Protein AF-A0A087WPI9-F1 (afdb_monomer_lite)

pLDDT: mean 83.03, std 17.0, range [46.34, 98.12]

Foldseek 3Di:
DQDDPVVVVVVVVVVVVVVVVPPDPPPPPPPPDPDFDDWDWPDFFDDDDDDPPDPDFKDKGDTDTDGVVGDDEWDDDPNHTDDADPPDLWHADNRMTMGGND

Structure (mmCIF, N/CA/C/O backbone):
data_AF-A0A087WPI9-F1
#
_entry.id   AF-A0A087WPI9-F1
#
loop_
_atom_site.group_PDB
_atom_site.id
_atom_site.type_symbol
_atom_site.label_atom_id
_atom_site.label_alt_id
_atom_site.label_comp_id
_atom_site.label_asym_id
_atom_site.label_entity_id
_atom_site.label_seq_id
_atom_site.pdbx_PDB_ins_code
_atom_site.Cartn_x
_atom_site.Cartn_y
_atom_site.Cartn_z
_atom_site.occupancy
_atom_site.B_iso_or_equiv
_atom_site.auth_seq_id
_atom_site.auth_comp_id
_atom_site.auth_asym_id
_atom_site.auth_atom_id
_atom_site.pdbx_PDB_model_num
ATOM 1 N N . MET A 1 1 ? 85.694 -17.337 -3.547 1.00 46.34 1 MET A N 1
ATOM 2 C CA . MET A 1 1 ? 84.550 -16.408 -3.403 1.00 46.34 1 MET A CA 1
ATOM 3 C C . MET A 1 1 ? 83.966 -16.112 -4.780 1.00 46.34 1 MET A C 1
ATOM 5 O O . MET A 1 1 ? 84.702 -15.606 -5.610 1.00 46.34 1 MET A O 1
ATOM 9 N N . GLY A 1 2 ? 82.697 -16.436 -5.052 1.00 53.94 2 GLY A N 1
ATOM 10 C CA . GLY A 1 2 ? 82.052 -16.090 -6.332 1.00 53.94 2 GLY A CA 1
ATOM 11 C C . GLY A 1 2 ? 80.914 -17.033 -6.726 1.00 53.94 2 GLY A C 1
ATOM 12 O O . GLY A 1 2 ? 80.998 -17.712 -7.742 1.00 53.94 2 GLY A O 1
ATOM 13 N N . ALA A 1 3 ? 79.870 -17.136 -5.900 1.00 52.72 3 ALA A N 1
ATOM 14 C CA . ALA A 1 3 ? 78.669 -17.906 -6.234 1.00 52.72 3 ALA A CA 1
ATOM 15 C C . ALA A 1 3 ? 77.815 -17.165 -7.298 1.00 52.72 3 ALA A C 1
ATOM 17 O O . ALA A 1 3 ? 77.854 -15.937 -7.377 1.00 52.72 3 ALA A O 1
ATOM 18 N N . PRO A 1 4 ? 77.044 -17.880 -8.137 1.00 51.03 4 PRO A N 1
ATOM 19 C CA . PRO A 1 4 ? 76.691 -17.436 -9.484 1.00 51.03 4 PRO A CA 1
ATOM 20 C C . PRO A 1 4 ? 75.509 -16.452 -9.501 1.00 51.03 4 PRO A C 1
ATOM 22 O O . PRO A 1 4 ? 74.350 -16.845 -9.353 1.00 51.03 4 PRO A O 1
ATOM 25 N N . ALA A 1 5 ? 75.782 -15.175 -9.779 1.00 55.09 5 ALA A N 1
ATOM 26 C CA . ALA A 1 5 ? 74.764 -14.129 -9.953 1.00 55.09 5 ALA A CA 1
ATOM 27 C C . ALA A 1 5 ? 73.779 -14.414 -11.111 1.00 55.09 5 ALA A C 1
ATOM 29 O O . ALA A 1 5 ? 72.618 -14.012 -11.068 1.00 55.09 5 ALA A O 1
ATOM 30 N N . ARG A 1 6 ? 74.208 -15.190 -12.117 1.00 55.06 6 ARG A N 1
ATOM 31 C CA . ARG A 1 6 ? 73.436 -15.496 -13.337 1.00 55.06 6 ARG A CA 1
ATOM 32 C C . ARG A 1 6 ? 72.207 -16.389 -13.086 1.00 55.06 6 ARG A C 1
ATOM 34 O O . ARG A 1 6 ? 71.182 -16.229 -13.745 1.00 55.06 6 ARG A O 1
ATOM 41 N N . LYS A 1 7 ? 72.287 -17.298 -12.103 1.00 53.31 7 LYS A N 1
ATOM 42 C CA . LYS A 1 7 ? 71.182 -18.207 -11.731 1.00 53.31 7 LYS A CA 1
ATOM 43 C C . LYS A 1 7 ? 70.139 -17.509 -10.857 1.00 53.31 7 LYS A C 1
ATOM 45 O O . LYS A 1 7 ? 68.950 -17.724 -11.048 1.00 53.31 7 LYS A O 1
ATOM 50 N N . ARG A 1 8 ? 70.580 -16.628 -9.950 1.00 55.66 8 ARG A N 1
ATOM 51 C CA . ARG A 1 8 ? 69.698 -15.831 -9.077 1.00 55.66 8 ARG A CA 1
ATOM 52 C C . ARG A 1 8 ? 68.868 -14.828 -9.877 1.00 55.66 8 ARG A C 1
ATOM 54 O O . ARG A 1 8 ? 67.670 -14.742 -9.652 1.00 55.66 8 ARG A O 1
ATOM 61 N N . ALA A 1 9 ? 69.481 -14.157 -10.856 1.00 60.28 9 ALA A N 1
ATOM 62 C CA . ALA A 1 9 ? 68.768 -13.271 -11.776 1.00 60.28 9 ALA A CA 1
ATOM 63 C C . ALA A 1 9 ? 67.738 -14.033 -12.629 1.00 60.28 9 ALA A C 1
ATOM 65 O O . ALA A 1 9 ? 66.614 -13.570 -12.766 1.00 60.28 9 ALA A O 1
ATOM 66 N N . SER A 1 10 ? 68.081 -15.230 -13.128 1.00 64.56 10 SER A N 1
ATOM 67 C CA . SER A 1 10 ? 67.147 -16.068 -13.900 1.00 64.56 10 SER A CA 1
ATOM 68 C C . SER A 1 10 ? 65.970 -16.574 -13.059 1.00 64.56 10 SER A C 1
ATOM 70 O O . SER A 1 10 ? 64.841 -16.540 -13.531 1.00 64.56 10 SER A O 1
ATOM 72 N N . LEU A 1 11 ? 66.200 -16.997 -11.807 1.00 64.31 11 LEU A N 1
ATOM 73 C CA . LEU A 1 11 ? 65.112 -17.369 -10.892 1.00 64.31 11 LEU A CA 1
ATOM 74 C C . LEU A 1 11 ? 64.218 -16.171 -10.537 1.00 64.31 11 LEU A C 1
ATOM 76 O O . LEU A 1 11 ? 63.004 -16.323 -10.509 1.00 64.31 11 LEU A O 1
ATOM 80 N N . LEU A 1 12 ? 64.792 -14.986 -10.305 1.00 63.88 12 LEU A N 1
ATOM 81 C CA . LEU A 1 12 ? 64.027 -13.758 -10.051 1.00 63.88 12 LEU A CA 1
ATOM 82 C C . LEU A 1 12 ? 63.189 -13.343 -11.272 1.00 63.88 12 LEU A C 1
ATOM 84 O O . LEU A 1 12 ? 62.023 -12.998 -11.116 1.00 63.88 12 LEU A O 1
ATOM 88 N N . LEU A 1 13 ? 63.749 -13.438 -12.482 1.00 63.41 13 LEU A N 1
ATOM 89 C CA . LEU A 1 13 ? 63.039 -13.188 -13.743 1.00 63.41 13 LEU A CA 1
ATOM 90 C C . LEU A 1 13 ? 61.884 -14.179 -13.962 1.00 63.41 13 LEU A C 1
ATOM 92 O O . LEU A 1 13 ? 60.801 -13.769 -14.369 1.00 63.41 13 LEU A O 1
ATOM 96 N N . LEU A 1 14 ? 62.088 -15.464 -13.653 1.00 64.06 14 LEU A N 1
ATOM 97 C CA . LEU A 1 14 ? 61.046 -16.492 -13.746 1.00 64.06 14 LEU A CA 1
ATOM 98 C C . LEU A 1 14 ? 59.928 -16.274 -12.712 1.00 64.06 14 LEU A C 1
ATOM 100 O O . LEU A 1 14 ? 58.757 -16.369 -13.064 1.00 64.06 14 LEU A O 1
ATOM 104 N N . LEU A 1 15 ? 60.264 -15.920 -11.466 1.00 62.75 15 LEU A N 1
ATOM 105 C CA . LEU A 1 15 ? 59.276 -15.625 -10.418 1.00 62.75 15 LEU A CA 1
ATOM 106 C C . LEU A 1 15 ? 58.434 -14.380 -10.751 1.00 62.75 15 LEU A C 1
ATOM 108 O O . LEU A 1 15 ? 57.211 -14.404 -10.603 1.00 62.75 15 LEU A O 1
ATOM 112 N N . LEU A 1 16 ? 59.056 -13.320 -11.276 1.00 59.94 16 LEU A N 1
ATOM 113 C CA . LEU A 1 16 ? 58.343 -12.122 -11.737 1.00 59.94 16 LEU A CA 1
ATOM 114 C C . LEU A 1 16 ? 57.427 -12.424 -12.936 1.00 59.94 16 LEU A C 1
ATOM 116 O O . LEU A 1 16 ? 56.295 -11.944 -12.972 1.00 59.94 16 LEU A O 1
ATOM 120 N N . ALA A 1 17 ? 57.868 -13.271 -13.873 1.00 60.41 17 ALA A N 1
ATOM 121 C CA . ALA A 1 17 ? 57.045 -13.704 -15.00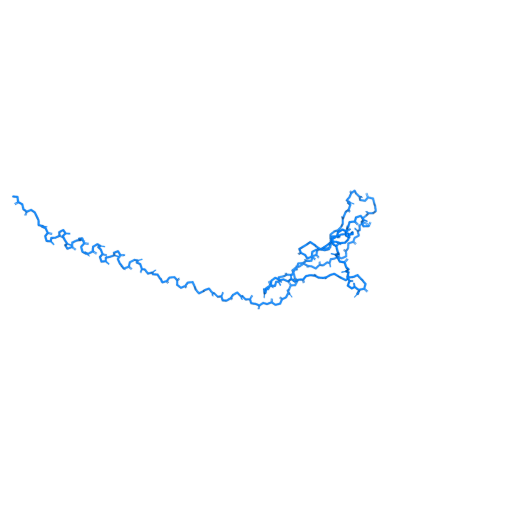3 1.00 60.41 17 ALA A CA 1
ATOM 122 C C . ALA A 1 17 ? 55.821 -14.530 -14.560 1.00 60.41 17 ALA A C 1
ATOM 124 O O . ALA A 1 17 ? 54.740 -14.372 -15.123 1.00 60.41 17 ALA A O 1
ATOM 125 N N . THR A 1 18 ? 55.950 -15.361 -13.517 1.00 59.06 18 THR A N 1
ATOM 126 C CA . THR A 1 18 ? 54.808 -16.115 -12.964 1.00 59.06 18 THR A CA 1
ATOM 127 C C . THR A 1 18 ? 53.789 -15.230 -12.241 1.00 59.06 18 THR A C 1
ATOM 129 O O . THR A 1 18 ? 52.596 -15.516 -12.287 1.00 59.06 18 THR A O 1
ATOM 132 N N . MET A 1 19 ? 54.222 -14.121 -11.631 1.00 57.72 19 MET A N 1
ATOM 133 C CA . MET A 1 19 ? 53.326 -13.194 -10.928 1.00 57.72 19 MET A CA 1
ATOM 134 C C . MET A 1 19 ? 52.445 -12.381 -11.893 1.00 57.72 19 MET A C 1
ATOM 136 O O . MET A 1 19 ? 51.325 -12.022 -11.543 1.00 57.72 19 MET A O 1
ATOM 140 N N . ALA A 1 20 ? 52.910 -12.161 -13.128 1.00 55.00 20 ALA A N 1
ATOM 141 C CA . ALA A 1 20 ? 52.143 -11.504 -14.191 1.00 55.00 20 ALA A CA 1
ATOM 142 C C . ALA A 1 20 ? 51.090 -12.415 -14.859 1.00 55.00 20 ALA A C 1
ATOM 144 O O . ALA A 1 20 ? 50.170 -11.919 -15.503 1.00 55.00 20 ALA A O 1
ATOM 145 N N . LEU A 1 21 ? 51.192 -13.741 -14.698 1.00 53.81 21 LEU A N 1
ATOM 146 C CA . LEU A 1 21 ? 50.214 -14.706 -15.223 1.00 53.81 21 LEU A CA 1
ATOM 147 C C . LEU A 1 21 ? 48.986 -14.878 -14.310 1.00 53.81 21 LEU A C 1
ATOM 149 O O . LEU A 1 21 ? 47.967 -15.393 -14.759 1.00 53.81 21 LEU A O 1
ATOM 153 N N . VAL A 1 22 ? 49.064 -14.444 -13.045 1.00 56.72 22 VAL A N 1
ATOM 154 C CA . VAL A 1 22 ? 47.974 -14.578 -12.053 1.00 56.72 22 VAL A CA 1
ATOM 155 C C . VAL A 1 22 ? 47.072 -13.336 -11.998 1.00 56.72 22 VAL A C 1
ATOM 157 O O . VAL A 1 22 ? 46.026 -13.352 -11.355 1.00 56.72 22 VAL A O 1
ATOM 160 N N . SER A 1 23 ? 47.401 -12.259 -12.713 1.00 56.59 23 SER A N 1
ATOM 161 C CA . SER A 1 23 ? 46.490 -11.127 -12.886 1.00 56.59 23 SER A CA 1
ATOM 162 C C . SER A 1 23 ? 45.620 -11.338 -14.121 1.00 56.59 23 SER A C 1
ATOM 164 O O . SER A 1 23 ? 45.822 -10.704 -15.153 1.00 56.59 23 SER A O 1
ATOM 166 N N . SER A 1 24 ? 44.639 -12.228 -14.020 1.00 62.03 24 SER A N 1
ATOM 167 C CA . SER A 1 24 ? 43.482 -12.188 -14.911 1.00 62.03 24 SER A CA 1
ATOM 168 C C . SER A 1 24 ? 42.487 -11.176 -14.330 1.00 62.03 24 SER A C 1
ATOM 170 O O . SER A 1 24 ? 41.739 -11.554 -13.427 1.00 62.03 24 SER A O 1
ATOM 172 N N . PRO A 1 25 ? 42.373 -9.920 -14.812 1.00 59.31 25 PRO A N 1
ATOM 173 C CA . PRO A 1 25 ? 41.177 -9.112 -14.575 1.00 59.31 25 PRO A CA 1
ATOM 174 C C . PRO A 1 25 ? 40.072 -9.630 -15.508 1.00 59.31 25 PRO A C 1
ATOM 176 O O . PRO A 1 25 ? 39.571 -8.933 -16.380 1.00 59.31 25 PRO A O 1
ATOM 179 N N . GLY A 1 26 ? 39.778 -10.922 -15.403 1.00 60.97 26 GLY A N 1
ATOM 180 C CA . GLY A 1 26 ? 38.886 -11.656 -16.291 1.00 60.97 26 GLY A CA 1
ATOM 181 C C . GLY A 1 26 ? 37.665 -12.173 -15.552 1.00 60.97 26 GLY A C 1
ATOM 182 O O . GLY A 1 26 ? 37.084 -13.169 -15.958 1.00 60.97 26 GLY A O 1
ATOM 183 N N . TRP A 1 27 ? 37.282 -11.544 -14.443 1.00 58.00 27 TRP A N 1
ATOM 184 C CA . TRP A 1 27 ? 35.929 -11.697 -13.930 1.00 58.00 27 TRP A CA 1
ATOM 185 C C . TRP A 1 27 ? 35.073 -10.658 -14.633 1.00 58.00 27 TRP A C 1
ATOM 187 O O . TRP A 1 27 ? 34.756 -9.603 -14.089 1.00 58.00 27 TRP A O 1
ATOM 197 N N . SER A 1 28 ? 34.704 -10.959 -15.877 1.00 64.44 28 SER A N 1
ATOM 198 C CA . SER A 1 28 ? 33.492 -10.386 -16.441 1.00 64.44 28 SER A CA 1
ATOM 199 C C . SER A 1 28 ? 32.342 -10.939 -15.609 1.00 64.44 28 SER A C 1
ATOM 201 O O . SER A 1 28 ? 31.782 -11.986 -15.923 1.00 64.44 28 SER A O 1
ATOM 203 N N . PHE A 1 29 ? 32.010 -10.255 -14.511 1.00 65.06 29 PHE A N 1
ATOM 204 C CA . PHE A 1 29 ? 30.659 -10.323 -13.983 1.00 65.06 29 PHE A CA 1
ATOM 205 C C . PHE A 1 29 ? 29.777 -9.900 -15.152 1.00 65.06 29 PHE A C 1
ATOM 207 O O . PHE A 1 29 ? 29.719 -8.724 -15.509 1.00 65.06 29 PHE A O 1
ATOM 214 N N . SER A 1 30 ? 29.147 -10.870 -15.810 1.00 63.78 30 SER A N 1
ATOM 215 C CA . SER A 1 30 ? 27.978 -10.604 -16.627 1.00 63.78 30 SER A CA 1
ATOM 216 C C . SER A 1 30 ? 26.936 -10.064 -15.659 1.00 63.78 30 SER A C 1
ATOM 218 O O . SER A 1 30 ? 26.164 -10.817 -15.070 1.00 63.78 30 SER A O 1
ATOM 220 N N . GLN A 1 31 ? 26.986 -8.760 -15.401 1.00 63.78 31 GLN A N 1
ATOM 221 C CA . GLN A 1 31 ? 25.972 -8.064 -14.642 1.00 63.78 31 GLN A CA 1
ATOM 222 C C . GLN A 1 31 ? 24.757 -8.048 -15.561 1.00 63.78 31 GLN A C 1
ATOM 224 O O . GLN A 1 31 ? 24.596 -7.157 -16.392 1.00 63.78 31 GLN A O 1
ATOM 229 N N . GLY A 1 32 ? 23.978 -9.133 -15.504 1.00 65.06 32 GLY A N 1
ATOM 230 C CA . GLY A 1 32 ? 22.712 -9.221 -16.208 1.00 65.06 32 GLY A CA 1
ATOM 231 C C . GLY A 1 32 ? 21.927 -7.959 -15.886 1.00 65.06 32 GLY A C 1
ATOM 232 O O . GLY A 1 32 ? 21.847 -7.558 -14.722 1.00 65.06 32 GLY A O 1
ATOM 233 N N . THR A 1 33 ? 21.416 -7.293 -16.917 1.00 71.00 33 THR A N 1
ATOM 234 C CA . THR A 1 33 ? 20.527 -6.145 -16.743 1.00 71.00 33 THR A CA 1
ATOM 235 C C . THR A 1 33 ? 19.440 -6.521 -15.736 1.00 71.00 33 THR A C 1
ATOM 237 O O . THR A 1 33 ? 18.819 -7.574 -15.921 1.00 71.00 33 THR A O 1
ATOM 240 N N . PRO A 1 34 ? 19.212 -5.718 -14.675 1.00 72.81 34 PRO A N 1
ATOM 241 C CA . PRO A 1 34 ? 18.151 -5.987 -13.716 1.00 72.81 34 PRO A CA 1
ATOM 242 C C . PRO A 1 34 ? 16.846 -6.205 -14.475 1.00 72.81 34 PRO A C 1
ATOM 244 O O . PRO A 1 34 ? 16.452 -5.359 -15.278 1.00 72.81 34 PRO A O 1
ATOM 247 N N . ALA A 1 35 ? 16.203 -7.354 -14.265 1.00 82.06 35 ALA A N 1
ATOM 248 C CA . ALA A 1 35 ? 14.951 -7.656 -14.938 1.00 82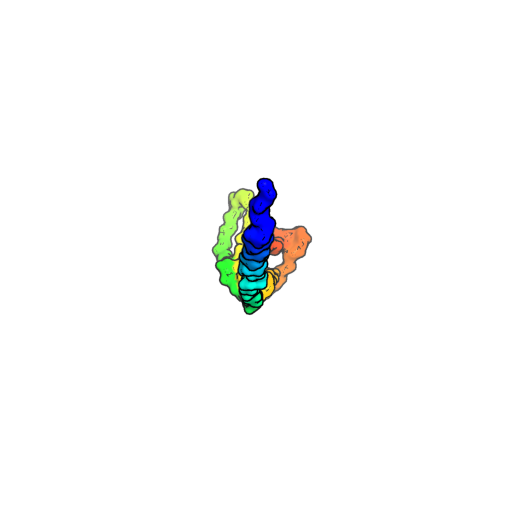.06 35 ALA A CA 1
ATOM 249 C C . ALA A 1 35 ? 13.939 -6.547 -14.612 1.00 82.06 35 ALA A C 1
ATOM 251 O O . ALA A 1 35 ? 13.662 -6.280 -13.442 1.00 82.06 35 ALA A O 1
ATOM 252 N N . THR A 1 36 ? 13.433 -5.868 -15.639 1.00 94.81 36 THR A N 1
ATOM 253 C CA . THR A 1 36 ? 12.350 -4.888 -15.518 1.00 94.81 36 THR A CA 1
ATOM 254 C C . THR A 1 36 ? 11.031 -5.630 -15.646 1.00 94.81 36 THR A C 1
ATOM 256 O O . THR A 1 36 ? 10.819 -6.355 -16.618 1.00 94.81 36 THR A O 1
ATOM 259 N N . PHE A 1 37 ? 10.150 -5.471 -14.665 1.00 95.38 37 PHE A N 1
ATOM 260 C CA . PHE A 1 37 ? 8.839 -6.110 -14.671 1.00 95.38 37 PHE A CA 1
ATOM 261 C C . PHE A 1 37 ? 7.839 -5.278 -13.868 1.00 95.38 37 PHE A C 1
ATOM 263 O O . PHE A 1 37 ? 8.203 -4.584 -12.914 1.00 95.38 37 PHE A O 1
ATOM 270 N N . GLY A 1 38 ? 6.572 -5.338 -14.285 1.00 96.75 38 GLY A N 1
ATOM 271 C CA . GLY A 1 38 ? 5.484 -4.612 -13.634 1.00 96.75 38 GLY A CA 1
ATOM 272 C C . GLY A 1 38 ? 5.140 -5.163 -12.244 1.00 96.75 38 GLY A C 1
ATOM 273 O O . GLY A 1 38 ? 5.609 -6.239 -11.879 1.00 96.75 38 GLY A O 1
ATOM 274 N N . PRO A 1 39 ? 4.308 -4.454 -11.464 1.00 97.88 39 PRO A N 1
ATOM 275 C CA . PRO A 1 39 ? 3.923 -4.892 -10.128 1.00 97.88 39 PRO A CA 1
ATOM 276 C C . PRO A 1 39 ? 3.211 -6.246 -10.123 1.00 97.88 39 PRO A C 1
ATOM 278 O O . PRO A 1 39 ? 2.201 -6.434 -10.799 1.00 97.88 39 PRO A O 1
ATOM 281 N N . VAL A 1 40 ? 3.726 -7.168 -9.315 1.00 97.50 40 VAL A N 1
ATOM 282 C CA . VAL A 1 40 ? 3.126 -8.472 -9.028 1.00 97.50 40 VAL A CA 1
ATOM 283 C C . VAL A 1 40 ? 2.858 -8.544 -7.535 1.00 97.50 40 VAL A C 1
ATOM 285 O O . VAL A 1 40 ? 3.792 -8.432 -6.740 1.00 97.50 40 VAL A O 1
ATOM 288 N N . PHE A 1 41 ? 1.595 -8.723 -7.153 1.00 97.81 41 PHE A N 1
ATOM 289 C CA . PHE A 1 41 ? 1.220 -8.858 -5.750 1.00 97.81 41 PHE A CA 1
ATOM 290 C C . PHE A 1 41 ? 1.871 -10.096 -5.128 1.00 97.81 41 PHE A C 1
ATOM 292 O O . PHE A 1 41 ? 1.766 -11.203 -5.651 1.00 97.81 41 PHE A O 1
ATOM 299 N N . GLU A 1 42 ? 2.538 -9.887 -4.001 1.00 97.44 42 GLU A N 1
ATOM 300 C CA . GLU A 1 42 ? 2.966 -10.945 -3.087 1.00 97.44 42 GLU A CA 1
ATOM 301 C C . GLU A 1 42 ? 2.025 -11.058 -1.892 1.00 97.44 42 GLU A C 1
ATOM 303 O O . GLU A 1 42 ? 1.857 -12.141 -1.342 1.00 97.44 42 GLU A O 1
ATOM 308 N N . GLU A 1 43 ? 1.428 -9.936 -1.492 1.00 98.00 43 GLU A N 1
ATOM 309 C CA . GLU A 1 43 ? 0.486 -9.849 -0.389 1.00 98.00 43 GLU A CA 1
ATOM 310 C C . GLU A 1 43 ? -0.637 -8.893 -0.779 1.00 98.00 43 GLU A C 1
ATOM 312 O O . GLU A 1 43 ? -0.389 -7.795 -1.290 1.00 98.00 43 GLU A O 1
ATOM 317 N N . GLN A 1 44 ? -1.872 -9.335 -0.569 1.00 97.94 44 GLN A N 1
ATOM 318 C CA . GLN A 1 44 ? -3.080 -8.586 -0.892 1.00 97.94 44 GLN A CA 1
ATOM 319 C C . GLN A 1 44 ? -3.875 -8.319 0.389 1.00 97.94 44 GLN A C 1
ATOM 321 O O . GLN A 1 44 ? -3.843 -9.155 1.295 1.00 97.94 44 GLN A O 1
ATOM 326 N N . PRO A 1 45 ? -4.635 -7.211 0.454 1.00 97.44 45 PRO A N 1
ATOM 327 C CA . PRO A 1 45 ? -5.524 -6.969 1.577 1.00 97.44 45 PRO A CA 1
ATOM 328 C C . PRO A 1 45 ? -6.556 -8.083 1.692 1.00 97.44 45 PRO A C 1
ATOM 330 O O . PRO A 1 45 ? -7.196 -8.463 0.709 1.00 97.44 45 PRO A O 1
ATOM 333 N N . VAL A 1 46 ? -6.744 -8.559 2.914 1.00 96.38 46 VAL A N 1
ATOM 334 C CA . VAL A 1 46 ? -7.783 -9.523 3.265 1.00 96.38 46 VAL A CA 1
ATOM 335 C C . VAL A 1 46 ? -8.852 -8.847 4.112 1.00 96.38 46 VAL A C 1
ATOM 337 O O . VAL A 1 46 ? -8.587 -7.864 4.805 1.00 96.38 46 VAL A O 1
ATOM 340 N N . GLY A 1 47 ? -10.074 -9.372 4.045 1.00 94.75 47 GLY A N 1
ATOM 341 C CA . GLY A 1 47 ? -11.135 -8.954 4.952 1.00 94.75 47 GLY A CA 1
ATOM 342 C C . GLY A 1 47 ? -10.769 -9.321 6.388 1.00 94.75 47 GLY A C 1
ATOM 343 O O . GLY A 1 47 ? -10.380 -10.456 6.656 1.00 94.75 47 GLY A O 1
ATOM 344 N N . LEU A 1 48 ? -10.903 -8.361 7.296 1.00 92.50 48 LEU A N 1
ATOM 345 C CA . LEU A 1 48 ? -10.680 -8.539 8.725 1.00 92.50 48 LEU A CA 1
ATOM 346 C C . LEU A 1 48 ? -11.798 -7.849 9.508 1.00 92.50 48 LEU A C 1
ATOM 348 O O . LEU A 1 48 ? -12.440 -6.928 9.000 1.00 92.50 48 LEU A O 1
ATOM 352 N N . LEU A 1 49 ? -12.019 -8.300 10.739 1.00 93.19 49 LEU A N 1
ATOM 353 C CA . LEU A 1 49 ? -12.925 -7.672 11.696 1.00 93.19 49 LEU A CA 1
ATOM 354 C C . LEU A 1 49 ? -12.081 -7.088 12.825 1.00 93.19 49 LEU A C 1
ATOM 356 O O . LEU A 1 49 ? -11.241 -7.793 13.383 1.00 93.19 49 LEU A O 1
ATOM 360 N N . PHE A 1 50 ? -12.297 -5.812 13.137 1.00 93.38 50 PHE A N 1
ATOM 361 C CA . PHE A 1 50 ? -11.640 -5.141 14.252 1.00 93.38 50 PHE A CA 1
ATOM 362 C C . PHE A 1 50 ? -12.590 -5.134 15.463 1.00 93.38 50 PHE A C 1
ATOM 364 O O . PHE A 1 50 ? -13.691 -4.596 15.328 1.00 93.38 50 PHE A O 1
ATOM 371 N N . PRO A 1 51 ? -12.233 -5.760 16.602 1.00 93.38 51 PRO A N 1
ATOM 372 C CA . PRO A 1 51 ? -13.078 -5.762 17.798 1.00 93.38 51 PRO A CA 1
ATOM 373 C C . PRO A 1 51 ? -13.185 -4.363 18.409 1.00 93.38 51 PRO A C 1
ATOM 375 O O . PRO A 1 51 ? -12.163 -3.712 18.614 1.00 93.38 51 PRO A O 1
ATOM 378 N N . GLU A 1 52 ? -14.396 -3.919 18.752 1.00 88.00 52 GLU A N 1
ATOM 379 C CA . GLU A 1 52 ? -14.602 -2.605 19.384 1.00 88.00 52 GLU A CA 1
ATOM 380 C C . GLU A 1 52 ? -13.961 -2.529 20.779 1.00 88.00 52 GLU A C 1
ATOM 382 O O . GLU A 1 52 ? -13.507 -1.466 21.194 1.00 88.00 52 GLU A O 1
ATOM 387 N N . GLU A 1 53 ? -13.876 -3.655 21.495 1.00 90.31 53 GLU A N 1
ATOM 388 C CA . GLU A 1 53 ? -13.207 -3.758 22.795 1.00 90.31 53 GLU A CA 1
ATOM 389 C C . GLU A 1 53 ? -11.682 -3.963 22.718 1.00 90.31 53 GLU A C 1
ATOM 391 O O . GLU A 1 53 ? -11.047 -4.233 23.743 1.00 90.31 53 GLU A O 1
ATOM 396 N N . SER A 1 54 ? -11.083 -3.881 21.524 1.00 90.12 54 SER A N 1
ATOM 397 C CA . SER A 1 54 ? -9.633 -4.007 21.372 1.00 90.12 54 SER A CA 1
ATOM 398 C C . SER A 1 54 ? -8.898 -2.872 22.098 1.00 90.12 54 SER A C 1
ATOM 400 O O . SER A 1 54 ? -9.318 -1.717 22.090 1.00 90.12 54 SER A O 1
ATOM 402 N N . ALA A 1 55 ? -7.773 -3.214 22.732 1.00 92.19 55 ALA A N 1
ATOM 403 C CA . ALA A 1 55 ? -6.849 -2.234 23.297 1.00 92.19 55 ALA A CA 1
ATOM 404 C C . ALA A 1 55 ? -5.906 -1.634 22.237 1.00 92.19 55 ALA A C 1
ATOM 406 O O . ALA A 1 55 ? -5.213 -0.659 22.533 1.00 92.19 55 ALA A O 1
ATO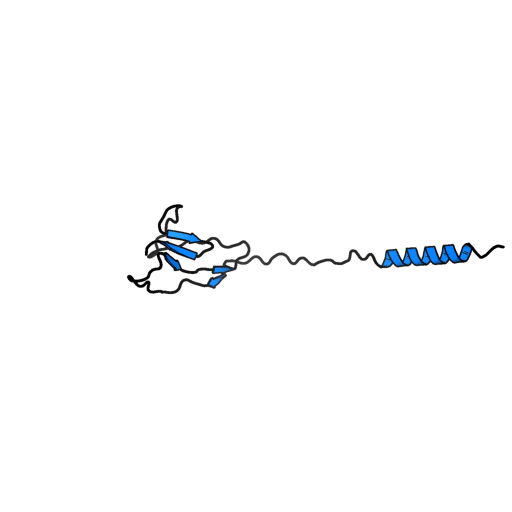M 407 N N . GLU A 1 56 ? -5.851 -2.210 21.028 1.00 93.69 56 GLU A N 1
ATOM 408 C CA . GLU A 1 56 ? -5.141 -1.614 19.902 1.00 93.69 56 GLU A CA 1
ATOM 409 C C . GLU A 1 56 ? -5.863 -0.353 19.418 1.00 93.69 56 GLU A C 1
ATOM 411 O O . GLU A 1 56 ? -7.084 -0.287 19.320 1.00 93.69 56 GLU A O 1
ATOM 416 N N . ASP A 1 57 ? -5.083 0.655 19.050 1.00 92.69 57 ASP A N 1
ATOM 417 C CA . ASP A 1 57 ? -5.569 1.926 18.524 1.00 92.69 57 ASP A CA 1
ATOM 418 C C . ASP A 1 57 ? -5.407 2.027 17.004 1.00 92.69 57 ASP A C 1
ATOM 420 O O . ASP A 1 57 ? -5.595 3.101 16.434 1.00 92.69 57 ASP A O 1
ATOM 424 N N . GLN A 1 58 ? -5.042 0.936 16.331 1.00 94.31 58 GLN A N 1
ATOM 425 C CA . GLN A 1 58 ? -4.824 0.926 14.893 1.00 94.31 58 GLN A CA 1
ATOM 426 C C . GLN A 1 58 ? -5.085 -0.440 14.264 1.00 94.31 58 GLN A C 1
ATOM 428 O O . GLN A 1 58 ? -4.895 -1.491 14.876 1.00 94.31 58 GLN A O 1
ATOM 433 N N . VAL A 1 59 ? -5.424 -0.418 12.978 1.00 95.75 59 VAL A N 1
ATOM 434 C CA . VAL A 1 59 ? -5.527 -1.611 12.140 1.00 95.75 59 VAL A CA 1
ATOM 435 C C . VAL A 1 59 ? -4.745 -1.424 10.847 1.00 95.75 59 VAL A C 1
ATOM 437 O O . VAL A 1 59 ? -4.701 -0.333 10.281 1.00 95.75 59 VAL A O 1
ATOM 440 N N . THR A 1 60 ? -4.094 -2.491 10.382 1.00 96.50 60 THR A N 1
ATOM 441 C CA . THR A 1 60 ? -3.265 -2.469 9.171 1.00 96.50 60 THR A CA 1
ATOM 442 C C . THR A 1 60 ? -3.827 -3.414 8.118 1.00 96.50 60 THR A C 1
ATOM 444 O O . THR A 1 60 ? -3.962 -4.612 8.353 1.00 96.50 60 THR A O 1
ATOM 447 N N . LEU A 1 61 ? -4.099 -2.877 6.932 1.00 97.50 61 LEU A N 1
ATOM 44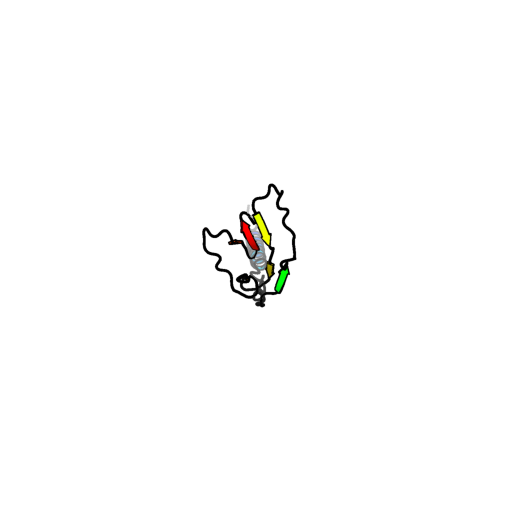8 C CA . LEU A 1 61 ? -4.410 -3.644 5.733 1.00 97.50 61 LEU A CA 1
ATOM 449 C C . LEU A 1 61 ? -3.124 -3.806 4.920 1.00 97.50 61 LEU A C 1
ATOM 451 O O . LEU A 1 61 ? -2.606 -2.842 4.347 1.00 97.50 61 LEU A O 1
ATOM 455 N N . ALA A 1 62 ? -2.591 -5.026 4.909 1.00 97.88 62 ALA A N 1
ATOM 456 C CA . ALA A 1 62 ? -1.319 -5.325 4.271 1.00 97.88 62 ALA A CA 1
ATOM 457 C C . ALA A 1 62 ? -1.429 -5.352 2.738 1.00 97.88 62 ALA A C 1
ATOM 459 O O . ALA A 1 62 ? -2.409 -5.846 2.174 1.00 97.88 62 ALA A O 1
ATOM 460 N N . CYS A 1 63 ? -0.419 -4.811 2.057 1.00 97.88 63 CYS A N 1
ATOM 461 C CA . CYS A 1 63 ? -0.300 -4.864 0.605 1.00 97.88 63 CYS A CA 1
ATOM 462 C C . CYS A 1 63 ? 1.170 -4.774 0.197 1.00 97.88 63 CYS A C 1
ATOM 464 O O . CYS A 1 63 ? 1.850 -3.789 0.493 1.00 97.88 63 CYS A O 1
ATOM 466 N N . ARG A 1 64 ? 1.649 -5.786 -0.532 1.00 98.00 64 ARG A N 1
ATOM 467 C CA . ARG A 1 64 ? 3.017 -5.832 -1.053 1.00 98.00 64 ARG A CA 1
ATOM 468 C C . ARG A 1 64 ? 3.019 -6.302 -2.495 1.00 98.00 64 ARG A C 1
ATOM 470 O O . ARG A 1 64 ? 2.453 -7.343 -2.822 1.00 98.00 64 ARG A O 1
ATOM 477 N N . ALA A 1 65 ? 3.709 -5.559 -3.348 1.00 98.12 65 ALA A N 1
ATOM 478 C CA . ALA A 1 65 ? 3.955 -5.918 -4.732 1.00 98.12 65 ALA A CA 1
ATOM 479 C C . ALA A 1 65 ? 5.455 -5.870 -5.045 1.00 98.12 65 ALA A C 1
ATOM 481 O O . ALA A 1 65 ? 6.132 -4.876 -4.769 1.00 98.12 65 ALA A O 1
ATOM 482 N N . ARG A 1 66 ? 5.968 -6.931 -5.675 1.00 96.94 66 ARG A N 1
ATOM 483 C CA . ARG A 1 66 ? 7.290 -6.894 -6.307 1.00 96.94 66 ARG A CA 1
ATOM 484 C C . ARG A 1 66 ? 7.191 -6.168 -7.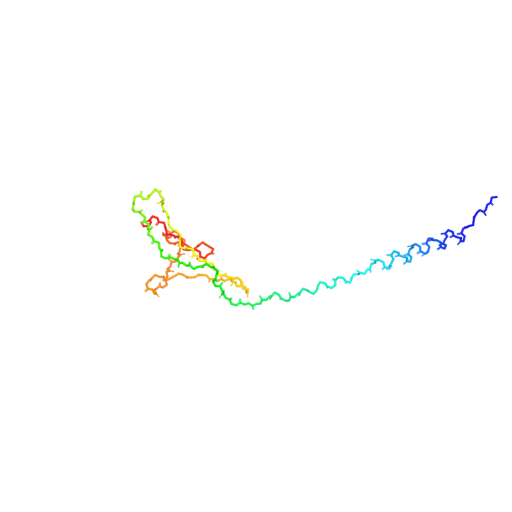628 1.00 96.94 66 ARG A C 1
ATOM 486 O O . ARG A 1 66 ? 6.325 -6.485 -8.436 1.00 96.94 66 ARG A O 1
ATOM 493 N N . ALA A 1 67 ? 8.116 -5.257 -7.866 1.00 97.19 67 ALA A N 1
ATOM 494 C CA . ALA A 1 67 ? 8.268 -4.581 -9.140 1.00 97.19 67 ALA A CA 1
ATOM 495 C C . ALA A 1 67 ? 9.724 -4.154 -9.320 1.00 97.19 67 ALA A C 1
ATOM 497 O O . ALA A 1 67 ? 10.460 -3.983 -8.343 1.00 97.19 67 ALA A O 1
ATOM 498 N N . SER A 1 68 ? 10.119 -3.958 -10.571 1.00 96.38 68 SER A N 1
ATOM 499 C CA . SER A 1 68 ? 11.398 -3.357 -10.930 1.00 96.38 68 SER A CA 1
ATOM 500 C C . SER A 1 68 ? 11.154 -2.380 -12.081 1.00 96.38 68 SER A C 1
ATOM 502 O O . SER A 1 68 ? 10.879 -2.849 -13.191 1.00 96.38 68 SER A O 1
ATOM 504 N N . PRO A 1 69 ? 11.221 -1.048 -11.854 1.00 95.75 69 PRO A N 1
ATOM 505 C CA . PRO A 1 69 ? 11.501 -0.335 -10.588 1.00 95.75 69 PRO A CA 1
ATOM 506 C C . PRO A 1 69 ? 10.438 -0.533 -9.480 1.00 95.75 69 PRO A C 1
ATOM 508 O O . PRO A 1 69 ? 9.369 -1.066 -9.771 1.00 95.75 69 PRO A O 1
ATOM 511 N N . PRO A 1 70 ? 10.693 -0.105 -8.221 1.00 95.62 70 PRO A N 1
ATOM 512 C CA . PRO A 1 70 ? 9.754 -0.277 -7.107 1.00 95.62 70 PRO A CA 1
ATOM 513 C C . PRO A 1 70 ? 8.349 0.274 -7.387 1.00 95.62 70 PRO A C 1
ATOM 515 O O . PRO A 1 70 ? 8.193 1.339 -7.986 1.00 95.62 70 PRO A O 1
ATOM 518 N N . ALA A 1 71 ? 7.323 -0.446 -6.927 1.00 96.81 71 ALA A N 1
ATOM 519 C CA . ALA A 1 71 ? 5.927 -0.077 -7.135 1.00 96.81 71 ALA A CA 1
ATOM 520 C C . ALA A 1 71 ? 5.515 1.139 -6.293 1.00 96.81 71 ALA A C 1
ATOM 522 O O . ALA A 1 71 ? 6.005 1.347 -5.182 1.00 96.81 71 ALA A O 1
ATOM 523 N N . THR A 1 72 ? 4.547 1.898 -6.805 1.00 96.38 72 THR A N 1
ATOM 524 C CA . THR A 1 72 ? 3.811 2.910 -6.045 1.00 96.38 72 THR A CA 1
ATOM 525 C C . THR A 1 72 ? 2.444 2.366 -5.650 1.00 96.38 72 THR A C 1
ATOM 527 O O . THR A 1 72 ? 1.850 1.552 -6.359 1.00 96.38 72 THR A O 1
ATOM 530 N N . TYR A 1 73 ? 1.937 2.814 -4.505 1.00 96.75 73 TYR A N 1
ATOM 531 C CA . TYR A 1 73 ? 0.723 2.275 -3.903 1.00 96.75 73 TYR A CA 1
ATOM 532 C C . TYR A 1 73 ? -0.336 3.357 -3.767 1.00 96.75 73 TYR A C 1
ATOM 534 O O . TYR A 1 73 ? -0.031 4.511 -3.471 1.00 96.75 73 TYR A O 1
ATOM 542 N N . ARG A 1 74 ? -1.589 2.959 -3.981 1.00 96.56 74 ARG A N 1
ATOM 543 C CA . ARG A 1 74 ? -2.780 3.787 -3.797 1.00 96.56 74 ARG A CA 1
ATOM 544 C C . ARG A 1 74 ? -3.893 2.922 -3.240 1.00 96.56 74 ARG A C 1
ATOM 546 O O . ARG A 1 74 ? -4.030 1.769 -3.647 1.00 96.56 74 ARG A O 1
ATOM 553 N N . TRP A 1 75 ? -4.700 3.497 -2.360 1.00 97.62 75 TRP A N 1
ATOM 554 C CA . TRP A 1 75 ? -5.836 2.813 -1.758 1.00 97.62 75 TRP A CA 1
ATOM 555 C C . TRP A 1 75 ? -7.144 3.437 -2.207 1.00 97.62 75 TRP A C 1
ATOM 557 O O . TRP A 1 75 ? -7.236 4.640 -2.455 1.00 97.62 75 TRP A O 1
ATOM 567 N N . LYS A 1 76 ? -8.158 2.585 -2.328 1.00 97.25 76 LYS A N 1
ATOM 568 C CA . LYS A 1 76 ? -9.520 2.989 -2.640 1.00 97.25 76 LYS A CA 1
ATOM 569 C C . LYS A 1 76 ? -10.458 2.453 -1.576 1.00 97.25 76 LYS A C 1
ATOM 571 O O . LYS A 1 76 ? -10.349 1.289 -1.202 1.00 97.25 76 LYS A O 1
ATOM 576 N N . MET A 1 77 ? -11.414 3.275 -1.171 1.00 95.31 77 MET A N 1
ATOM 577 C CA . MET A 1 77 ? -12.533 2.871 -0.330 1.00 95.31 77 MET A CA 1
ATOM 578 C C . MET A 1 77 ? -13.806 2.973 -1.164 1.00 95.31 77 MET A C 1
ATOM 580 O O . MET A 1 77 ? -14.093 4.024 -1.733 1.00 95.31 77 MET A O 1
ATOM 584 N N . ASN A 1 78 ? -14.544 1.867 -1.289 1.00 95.75 78 ASN A N 1
ATOM 585 C CA . ASN A 1 78 ? -15.771 1.795 -2.096 1.00 95.75 78 ASN A CA 1
ATOM 586 C C . ASN A 1 78 ? -15.593 2.299 -3.544 1.00 95.75 78 ASN A C 1
ATOM 588 O O . ASN A 1 78 ? -16.476 2.933 -4.112 1.00 95.75 78 ASN A O 1
ATOM 592 N N . GLY A 1 79 ? -14.424 2.043 -4.141 1.00 96.38 79 GLY A N 1
ATOM 593 C CA . GLY A 1 79 ? -14.086 2.472 -5.504 1.00 96.38 79 GLY A CA 1
ATOM 594 C C . GLY A 1 79 ? -13.514 3.892 -5.626 1.00 96.38 79 GLY A C 1
ATOM 595 O O . GLY A 1 79 ? -12.932 4.207 -6.668 1.00 96.38 79 GLY A O 1
ATOM 596 N N . THR A 1 80 ? -13.585 4.708 -4.573 1.00 96.81 80 THR A N 1
ATOM 597 C CA . THR A 1 80 ? -13.069 6.086 -4.545 1.00 96.81 80 THR A CA 1
ATOM 598 C C . THR A 1 80 ? -11.642 6.122 -4.014 1.00 96.81 80 THR A C 1
ATOM 600 O O . THR A 1 80 ? -11.340 5.487 -3.007 1.00 96.81 80 THR A O 1
ATOM 603 N N . GLU A 1 81 ? -10.752 6.854 -4.686 1.00 96.19 81 GLU A N 1
ATOM 604 C CA . GLU A 1 81 ? -9.362 7.036 -4.248 1.00 96.19 81 GLU A CA 1
ATOM 605 C C . GLU A 1 81 ? -9.300 7.782 -2.913 1.00 96.19 81 GLU A C 1
ATOM 607 O O . GLU A 1 81 ? -9.949 8.811 -2.732 1.00 96.19 81 GLU A O 1
ATOM 612 N N . MET A 1 82 ? -8.551 7.224 -1.961 1.00 95.12 82 MET A N 1
ATOM 613 C CA . MET A 1 82 ? -8.396 7.800 -0.630 1.00 95.12 82 MET A CA 1
ATOM 614 C C . MET A 1 82 ? -7.311 8.872 -0.646 1.00 95.12 82 MET A C 1
ATOM 616 O O . MET A 1 82 ? -6.225 8.650 -1.182 1.00 95.12 82 MET A O 1
ATOM 620 N N . ASN A 1 83 ? -7.574 10.001 0.010 1.00 90.44 83 ASN A N 1
ATOM 621 C CA . ASN A 1 83 ? -6.549 11.004 0.264 1.00 90.44 83 ASN A CA 1
ATOM 622 C C . ASN A 1 83 ? -5.776 10.647 1.547 1.00 90.44 83 ASN A C 1
ATOM 624 O O . ASN A 1 83 ? -6.335 10.697 2.644 1.00 90.44 83 ASN A O 1
ATOM 628 N N . LEU A 1 84 ? -4.510 10.248 1.407 1.00 93.62 84 LEU A N 1
ATOM 629 C CA . LEU A 1 84 ? -3.646 9.781 2.503 1.00 93.62 84 LEU A CA 1
ATOM 630 C C . LEU A 1 84 ? -2.654 10.880 2.913 1.00 93.62 84 LEU A C 1
ATOM 632 O O . LEU A 1 84 ? -1.438 10.698 2.864 1.00 93.62 84 LEU A O 1
ATOM 636 N N . GLU A 1 85 ? -3.188 12.053 3.256 1.00 89.75 85 GLU A N 1
ATOM 637 C CA . GLU A 1 85 ? -2.395 13.209 3.681 1.00 89.75 85 GLU A CA 1
ATOM 638 C C . GLU A 1 85 ? -1.720 12.993 5.046 1.00 89.75 85 GLU A C 1
ATOM 640 O O . GLU A 1 85 ? -2.284 12.331 5.927 1.00 89.75 85 GLU A O 1
ATOM 645 N N . PRO A 1 86 ? -0.541 13.602 5.275 1.00 87.12 86 PRO A N 1
ATOM 646 C CA . PRO A 1 86 ? 0.076 13.635 6.595 1.00 87.12 86 PRO A CA 1
ATOM 647 C C . PRO A 1 86 ? -0.886 14.204 7.649 1.00 87.12 86 PRO A C 1
ATOM 649 O O . PRO A 1 86 ? -1.462 15.272 7.459 1.00 87.12 86 PRO A O 1
ATOM 652 N N . GLY A 1 87 ? -1.050 13.499 8.771 1.00 85.00 87 GLY A N 1
ATOM 653 C CA . GLY A 1 87 ? -1.961 13.895 9.855 1.00 85.00 87 GLY A CA 1
ATOM 654 C C . GLY A 1 87 ? -3.400 13.382 9.717 1.00 85.00 87 GLY A C 1
ATOM 655 O O . GLY A 1 87 ? -4.189 13.551 10.643 1.00 85.00 87 GLY A O 1
ATOM 656 N N . SER A 1 88 ? -3.744 12.712 8.612 1.00 91.81 88 SER A N 1
ATOM 657 C CA . SER A 1 88 ? -4.991 11.948 8.500 1.00 91.81 88 SER A CA 1
ATOM 658 C C . SER A 1 88 ? -4.965 10.703 9.396 1.00 91.81 88 SER A C 1
ATOM 660 O O . SER A 1 88 ? -3.906 10.133 9.678 1.00 91.81 88 SER A O 1
ATOM 662 N N . ARG A 1 89 ? -6.151 10.215 9.784 1.00 93.81 89 ARG A N 1
ATOM 663 C CA . ARG A 1 89 ? -6.298 8.899 10.435 1.00 93.81 89 ARG A CA 1
ATOM 664 C C . ARG A 1 89 ? -5.964 7.727 9.503 1.00 93.81 89 ARG A C 1
ATOM 666 O O . ARG A 1 89 ? -5.804 6.613 9.979 1.00 93.81 89 ARG A O 1
ATOM 673 N N . HIS A 1 90 ? -5.868 7.969 8.196 1.00 95.62 90 HIS A N 1
ATOM 674 C CA . HIS A 1 90 ? -5.486 6.980 7.190 1.00 95.62 90 HIS A CA 1
ATOM 675 C C . HIS A 1 90 ? -4.074 7.285 6.690 1.00 95.62 90 HIS A C 1
ATOM 677 O O . HIS A 1 90 ? -3.831 8.374 6.170 1.00 95.62 90 HIS A O 1
ATOM 683 N N . GLN A 1 91 ? -3.157 6.329 6.820 1.00 95.31 91 GLN A N 1
ATOM 684 C CA . GLN A 1 91 ? -1.745 6.513 6.479 1.00 95.31 91 GLN A CA 1
ATOM 685 C C . GLN A 1 91 ? -1.249 5.412 5.536 1.00 95.31 91 GLN A C 1
ATOM 687 O O . GLN A 1 91 ? -1.643 4.253 5.658 1.00 95.31 91 GLN A O 1
ATOM 692 N N . LEU A 1 92 ? -0.363 5.775 4.600 1.00 95.94 92 LEU A N 1
ATOM 693 C CA . LEU A 1 92 ? 0.310 4.837 3.698 1.00 95.94 92 LEU A CA 1
ATOM 694 C C . LEU A 1 92 ? 1.714 4.510 4.218 1.00 95.94 92 LEU A C 1
ATOM 696 O O . LEU A 1 92 ? 2.587 5.377 4.214 1.00 95.94 92 LEU A O 1
ATOM 700 N N . MET A 1 93 ? 1.960 3.254 4.596 1.00 94.81 93 MET A N 1
ATOM 701 C CA . MET A 1 93 ? 3.266 2.794 5.084 1.00 94.81 93 MET A CA 1
ATOM 702 C C . MET A 1 93 ? 3.787 1.625 4.248 1.00 94.81 93 MET A C 1
ATOM 704 O O . MET A 1 93 ? 3.349 0.489 4.404 1.00 94.81 93 MET A O 1
ATOM 708 N N . GLY A 1 94 ? 4.722 1.893 3.331 1.00 93.44 94 GLY A N 1
ATOM 709 C CA . GLY A 1 94 ? 5.371 0.841 2.530 1.00 93.44 94 GLY A CA 1
ATOM 710 C C . GLY A 1 94 ? 4.421 0.029 1.637 1.00 93.44 94 GLY A C 1
ATOM 711 O O . GLY A 1 94 ? 4.769 -1.075 1.236 1.00 93.44 94 GLY A O 1
ATOM 712 N N . GLY A 1 95 ? 3.233 0.568 1.349 1.00 96.75 95 GLY A N 1
ATOM 713 C CA . GLY A 1 95 ? 2.149 -0.102 0.628 1.00 96.75 95 GLY A CA 1
ATOM 714 C C . GLY A 1 95 ? 0.951 -0.459 1.503 1.00 96.75 95 GLY A C 1
ATOM 715 O O . GLY A 1 95 ? -0.174 -0.460 1.005 1.00 96.75 95 GLY A O 1
ATOM 716 N N . ASN A 1 96 ? 1.160 -0.632 2.807 1.00 97.38 96 ASN A N 1
ATOM 717 C CA . ASN A 1 96 ? 0.102 -0.934 3.765 1.00 97.38 96 ASN A CA 1
ATOM 718 C C . ASN A 1 96 ? -0.750 0.303 4.062 1.00 97.38 96 ASN A C 1
ATOM 720 O O . ASN A 1 96 ? -0.218 1.408 4.204 1.00 97.38 96 ASN A O 1
ATOM 724 N N . LEU A 1 97 ? -2.060 0.105 4.198 1.00 97.50 97 LEU A N 1
ATOM 725 C CA . LEU A 1 97 ? -2.969 1.120 4.722 1.00 97.50 97 LEU A CA 1
ATOM 726 C C . LEU A 1 97 ? -3.108 0.925 6.229 1.00 97.50 97 LEU A C 1
ATOM 728 O O . LEU A 1 97 ? -3.591 -0.110 6.680 1.00 97.50 97 LEU A O 1
ATOM 732 N N . VAL A 1 98 ? -2.689 1.929 6.990 1.00 96.31 98 VAL A N 1
ATOM 733 C CA . VAL A 1 98 ? -2.852 1.988 8.444 1.00 96.31 98 VAL A CA 1
ATOM 734 C C . VAL A 1 98 ? -4.025 2.908 8.756 1.00 96.31 98 VAL A C 1
ATOM 736 O O . VAL A 1 98 ? -4.079 4.037 8.262 1.00 96.31 98 VAL A O 1
ATOM 739 N N . ILE A 1 99 ? -4.972 2.418 9.550 1.00 95.50 99 ILE A N 1
ATOM 740 C CA . ILE A 1 99 ? -6.146 3.164 10.003 1.00 95.50 99 ILE A CA 1
ATOM 741 C C . ILE A 1 99 ? -6.025 3.336 11.512 1.00 95.50 99 ILE A C 1
ATOM 743 O O . ILE A 1 99 ? -6.064 2.353 12.249 1.00 95.50 99 ILE A O 1
ATOM 747 N N . MET A 1 100 ? -5.873 4.583 11.949 1.00 94.12 100 MET A N 1
ATOM 748 C CA . MET A 1 100 ? -5.814 4.966 13.357 1.00 94.12 100 MET A CA 1
ATOM 749 C C . MET A 1 100 ? -7.225 5.127 13.929 1.00 94.12 100 MET A C 1
ATOM 751 O O . MET A 1 100 ? -8.125 5.659 13.262 1.00 94.12 100 MET A O 1
ATOM 755 N N . SER A 1 101 ? -7.374 4.697 15.178 1.00 90.69 101 SER A N 1
ATOM 756 C CA . SER A 1 101 ? -8.599 4.674 15.980 1.00 90.69 101 SER A CA 1
ATOM 757 C C . SER A 1 101 ? -9.808 4.208 15.158 1.00 90.69 101 SER A C 1
ATOM 759 O O . SER A 1 101 ? -10.708 5.025 14.960 1.00 90.69 101 SER A O 1
ATOM 761 N N . PRO A 1 102 ? -9.752 2.999 14.553 1.00 84.12 102 PRO A N 1
ATOM 762 C CA . PRO A 1 102 ? -10.725 2.487 13.580 1.00 84.12 102 PRO A CA 1
ATOM 763 C C 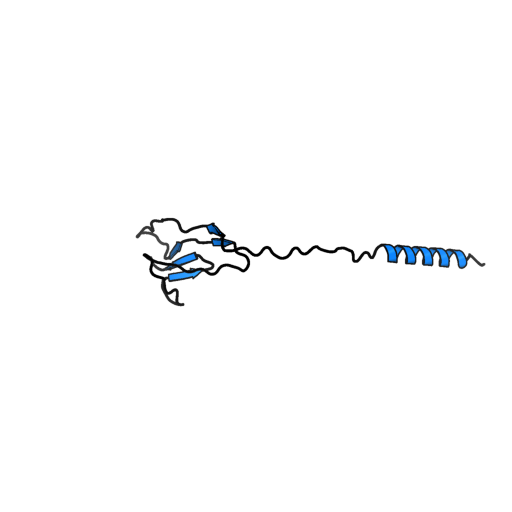. PRO A 1 102 ? -12.180 2.625 14.034 1.00 84.12 102 PRO A C 1
ATOM 765 O O . PRO A 1 102 ? -12.483 2.284 15.194 1.00 84.12 102 PRO A O 1
#

Radius of gyration: 32.2 Å; chains: 1; bounding box: 100×32×40 Å

InterPro domains:
  IPR007110 Immunoglobulin-like domain [PS50835] (39-102)
  IPR013783 Immunoglobulin-like fold [G3DSA:2.60.40.10] (36-102)
  IPR036179 Immunoglobulin-like domain superfamily [SSF48726] (55-100)

Sequence (102 aa):
MGAPARKRASLLLLLLATMALVSSPGWSFSQGTPATFGPVFEEQPVGLLFPEESAEDQVTLACRARASPPATYRWKMNGTEMNLEPGSRHQLMGGNLVIMSP

Secondary structure (DSSP, 8-state):
----HHHHHHHHHHHHHHHHHS---------PPPPPEEEEEEE--------TT-S-SEEEE--EEEEESPPP---EETTEEP---TTSSEEEETTEEEEE--

Organism: Mus musculus (NCBI:txid10090)